Protein AF-A0A1V4SX39-F1 (afdb_monomer_lite)

Sequence (115 aa):
MNYLEKYGFKNYLKRALPGIIILLFILIDIQNEYSKNILVGIYLFFPLIFIIQGLIVDNKRDLYWGMGLSAYSIIFSISLFYNMGTVIIPTIIYAALGILAFRFKNHFKPLRKSI

Organism: NCBI:txid1121339

Foldseek 3Di:
DDPVVVDPPVLVCLLQVLLVVLLVVLVVQLVDVPDPCVVVSLPPVLLVSLLVSLQPDDDPVSNVSSLVSNLCSVQVSCVVRVVPPGSNVSSVVSSVNSPVSNVVNVVPPPPPPDD

Radius of gyration: 16.14 Å; chains: 1; bounding box: 40×33×50 Å

Secondary structure (DSSP, 8-state):
--HHHHHTHHHHHHHHHHHHHHHHHHHHHTTSTT--HHHHIIIIIHHHHHHHHHHH--SHHHHHHHHHHHHHHHHHHHHHHT--S--HHHHHHHHHHHHHHHHHHHHSS--TT--

Structure (mmCIF, N/CA/C/O backbone):
data_AF-A0A1V4SX39-F1
#
_entry.id   AF-A0A1V4SX39-F1
#
loop_
_atom_site.group_PDB
_atom_site.id
_atom_site.type_symbol
_atom_site.label_atom_id
_atom_site.label_alt_id
_atom_site.label_comp_id
_atom_site.label_asym_id
_atom_site.label_entity_id
_atom_site.label_seq_id
_atom_site.pdbx_PDB_ins_code
_atom_site.Cartn_x
_atom_site.Cartn_y
_atom_site.Cartn_z
_atom_site.occupancy
_atom_site.B_iso_or_equiv
_atom_site.auth_seq_id
_atom_site.auth_comp_id
_atom_site.auth_asym_id
_atom_site.auth_atom_id
_atom_site.pdbx_PDB_model_num
ATOM 1 N N . MET A 1 1 ? -7.506 23.126 22.611 1.00 49.16 1 MET A N 1
ATOM 2 C CA . MET A 1 1 ? -7.686 21.989 21.678 1.00 49.16 1 MET A CA 1
ATOM 3 C C . MET A 1 1 ? -7.969 22.568 20.300 1.00 49.16 1 MET A C 1
ATOM 5 O O . MET A 1 1 ? -8.977 23.245 20.143 1.00 49.16 1 MET A O 1
ATOM 9 N N . ASN A 1 2 ? -7.025 22.451 19.364 1.00 47.22 2 ASN A N 1
ATOM 10 C CA . ASN A 1 2 ? -7.033 23.233 18.121 1.00 47.22 2 ASN A CA 1
ATOM 11 C C . ASN A 1 2 ? -8.112 22.714 17.150 1.00 47.22 2 ASN A C 1
ATOM 13 O O . ASN A 1 2 ? -8.286 21.504 17.020 1.00 47.22 2 ASN A O 1
ATOM 17 N N . TYR A 1 3 ? -8.828 23.593 16.440 1.00 44.34 3 TYR A N 1
ATOM 18 C CA . TYR A 1 3 ? -9.905 23.200 15.504 1.00 44.34 3 TYR A CA 1
ATOM 19 C C . TYR A 1 3 ? -9.435 22.202 14.423 1.00 44.34 3 TYR A C 1
ATOM 21 O O . TYR A 1 3 ? -10.201 21.338 13.994 1.00 44.34 3 TYR A O 1
ATOM 29 N N . LEU A 1 4 ? -8.149 22.254 14.058 1.00 50.00 4 LEU A N 1
ATOM 30 C CA . LEU A 1 4 ? -7.489 21.328 13.130 1.00 50.00 4 LEU A CA 1
ATOM 31 C C . LEU A 1 4 ? -7.296 19.908 13.698 1.00 50.00 4 LEU A C 1
ATOM 33 O O . LEU A 1 4 ? -7.305 18.936 12.940 1.00 50.00 4 LEU A O 1
ATOM 37 N N . GLU A 1 5 ? -7.179 19.758 15.021 1.00 49.53 5 GLU A N 1
ATOM 38 C CA . GLU A 1 5 ? -7.156 18.445 15.684 1.00 49.53 5 GLU A CA 1
ATOM 39 C C . GLU A 1 5 ? -8.542 17.805 15.758 1.00 49.53 5 GLU A C 1
ATOM 41 O O . GLU A 1 5 ? -8.646 16.581 15.811 1.00 49.53 5 GLU A O 1
ATOM 46 N N . LYS A 1 6 ? -9.601 18.621 15.720 1.00 47.66 6 LYS A N 1
ATOM 47 C CA . LYS A 1 6 ? -10.988 18.168 15.845 1.00 47.66 6 LYS A CA 1
ATOM 48 C C . LYS A 1 6 ? -11.559 17.596 14.536 1.00 47.66 6 LYS A C 1
ATOM 50 O O . LYS A 1 6 ? -12.499 16.813 14.615 1.00 47.66 6 LYS A O 1
ATOM 55 N N . TYR A 1 7 ? -11.007 17.938 13.356 1.00 49.16 7 TYR A N 1
ATOM 56 C CA . TYR A 1 7 ? -11.736 17.744 12.085 1.00 49.16 7 TYR A CA 1
ATOM 57 C C . TYR A 1 7 ? -11.037 17.172 10.836 1.00 49.16 7 TYR A C 1
ATOM 59 O O . TYR A 1 7 ? -11.729 17.026 9.832 1.00 49.16 7 TYR A O 1
ATOM 67 N N . GLY A 1 8 ? -9.773 16.722 10.819 1.00 50.81 8 GLY A N 1
ATOM 68 C CA . GLY A 1 8 ? -9.429 15.817 9.700 1.00 50.81 8 GLY A CA 1
ATOM 69 C C . GLY A 1 8 ? -7.990 15.575 9.299 1.00 50.81 8 GLY A C 1
ATOM 70 O O . GLY A 1 8 ? -7.733 14.511 8.744 1.00 50.81 8 GLY A O 1
ATOM 71 N N . PHE A 1 9 ? -7.040 16.474 9.554 1.00 54.06 9 PHE A N 1
ATOM 72 C CA . PHE A 1 9 ? -5.711 16.351 8.931 1.00 54.06 9 PHE A CA 1
ATOM 73 C C . PHE A 1 9 ? -4.960 15.074 9.354 1.00 54.06 9 PHE A C 1
ATOM 75 O O . PHE A 1 9 ? -4.442 14.341 8.511 1.00 54.06 9 PHE A O 1
ATOM 82 N N . LYS A 1 10 ? -5.017 14.723 10.650 1.00 58.12 10 LYS A N 1
ATOM 83 C CA . LYS A 1 10 ? -4.457 13.462 11.178 1.00 58.12 10 LYS A CA 1
ATOM 84 C C . LYS A 1 10 ? -5.095 12.217 10.541 1.00 58.12 10 LYS A C 1
ATOM 86 O O . LYS A 1 10 ? -4.429 11.194 10.416 1.00 58.12 10 LYS A O 1
ATOM 91 N N . ASN A 1 11 ? -6.358 12.295 10.118 1.00 66.56 11 ASN A N 1
ATOM 92 C CA . ASN A 1 11 ? -7.063 11.170 9.502 1.00 66.56 11 ASN A CA 1
ATOM 93 C C . ASN A 1 11 ? -6.763 11.068 8.002 1.00 66.56 11 ASN A C 1
ATOM 95 O O . ASN A 1 11 ? -6.580 9.961 7.510 1.00 66.56 11 ASN A O 1
ATOM 99 N N . TYR A 1 12 ? -6.637 12.191 7.286 1.00 71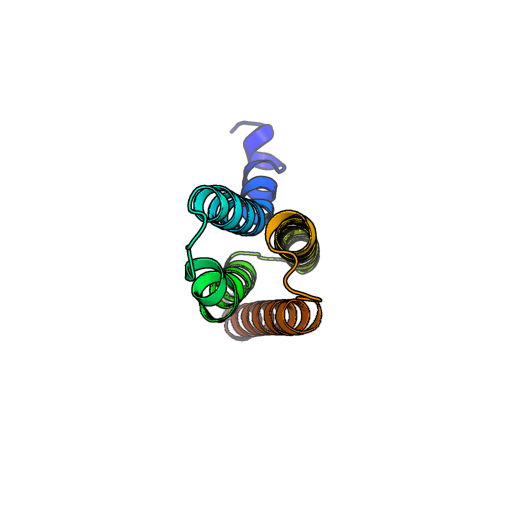.44 12 TYR A N 1
ATOM 100 C CA . TYR A 1 12 ? -6.232 12.189 5.874 1.00 71.44 12 TYR A CA 1
ATOM 101 C C . TYR A 1 12 ? -4.822 11.641 5.681 1.00 71.44 12 TYR A C 1
ATOM 103 O O . TYR A 1 12 ? -4.623 10.781 4.826 1.00 71.44 12 TYR A O 1
ATOM 111 N N . LEU A 1 13 ? -3.869 12.058 6.520 1.00 77.00 13 LEU A N 1
ATOM 112 C CA . LEU A 1 13 ? -2.498 11.565 6.426 1.00 77.00 13 LEU A CA 1
ATOM 113 C C . LEU A 1 13 ? -2.435 10.055 6.676 1.00 77.00 13 LEU A C 1
ATOM 115 O O . LEU A 1 13 ? -1.829 9.339 5.894 1.00 77.00 13 LEU A O 1
ATOM 119 N N . LYS A 1 14 ? -3.142 9.541 7.692 1.00 76.50 14 LYS A N 1
ATOM 120 C CA . LYS A 1 14 ? -3.224 8.092 7.958 1.00 76.50 14 LYS A CA 1
ATOM 121 C C . LYS A 1 14 ? -3.802 7.293 6.786 1.00 76.50 14 LYS A C 1
ATOM 123 O O . LYS A 1 14 ? -3.388 6.159 6.573 1.00 76.50 14 LYS A O 1
ATOM 128 N N . ARG A 1 15 ? -4.747 7.869 6.036 1.00 81.94 15 ARG A N 1
ATOM 129 C CA . ARG A 1 15 ? -5.348 7.232 4.849 1.00 81.94 15 ARG A CA 1
ATOM 130 C C . ARG A 1 15 ? -4.401 7.222 3.656 1.00 81.94 15 ARG A C 1
ATOM 132 O O . ARG A 1 15 ? -4.373 6.233 2.931 1.00 81.94 15 ARG A O 1
ATOM 139 N N . ALA A 1 16 ? -3.673 8.319 3.452 1.00 87.06 16 ALA A N 1
ATOM 140 C CA . ALA A 1 16 ? -2.780 8.511 2.313 1.00 87.06 16 ALA A CA 1
ATOM 141 C C . ALA A 1 16 ? -1.400 7.868 2.519 1.00 87.06 16 ALA A C 1
ATOM 143 O O . ALA A 1 16 ? -0.751 7.495 1.547 1.00 87.06 16 ALA A O 1
ATOM 144 N N . LEU A 1 17 ? -0.966 7.710 3.773 1.00 90.81 17 LEU A N 1
ATOM 145 C CA . LEU A 1 17 ? 0.360 7.211 4.136 1.00 90.81 17 LEU A CA 1
ATOM 146 C C . LEU A 1 17 ? 0.720 5.874 3.461 1.00 90.81 17 LEU A C 1
ATOM 148 O O . LEU A 1 17 ? 1.817 5.800 2.917 1.00 90.81 17 LEU A O 1
ATOM 152 N N . PRO A 1 18 ? -0.161 4.854 3.405 1.00 93.06 18 PRO A N 1
ATOM 153 C CA . PRO A 1 18 ? 0.116 3.614 2.675 1.00 93.06 18 PRO A CA 1
ATOM 154 C C . PRO A 1 18 ? 0.482 3.845 1.200 1.00 93.06 18 PRO A C 1
ATOM 156 O O . PRO A 1 18 ? 1.496 3.332 0.734 1.00 93.06 18 PRO A O 1
ATOM 159 N N . GLY A 1 19 ? -0.285 4.677 0.489 1.00 92.38 19 GLY A N 1
ATOM 160 C CA . GLY A 1 19 ? -0.013 5.011 -0.912 1.00 92.38 19 GLY A CA 1
ATOM 161 C C . GLY A 1 19 ? 1.267 5.828 -1.089 1.00 92.38 19 GLY A C 1
ATOM 162 O O . GLY A 1 19 ? 2.041 5.570 -2.006 1.00 92.38 19 GLY A O 1
ATOM 163 N N . ILE A 1 20 ? 1.546 6.754 -0.165 1.00 93.88 20 ILE A N 1
ATOM 164 C CA . ILE A 1 20 ? 2.799 7.524 -0.155 1.00 93.88 20 ILE A CA 1
ATOM 165 C C . ILE A 1 20 ? 4.005 6.593 0.026 1.00 93.88 20 ILE A C 1
ATOM 167 O O . ILE A 1 20 ? 4.989 6.735 -0.693 1.00 93.88 20 ILE A O 1
ATOM 171 N N . ILE A 1 21 ? 3.931 5.621 0.942 1.00 95.00 21 ILE A N 1
ATOM 172 C CA . ILE A 1 21 ? 5.013 4.651 1.181 1.00 95.00 21 ILE A CA 1
ATOM 173 C C . ILE A 1 21 ? 5.269 3.804 -0.069 1.00 95.00 21 ILE A C 1
ATOM 175 O O . ILE A 1 21 ? 6.424 3.617 -0.446 1.00 95.00 21 ILE A O 1
ATOM 179 N N . ILE A 1 22 ? 4.212 3.327 -0.733 1.00 95.06 22 ILE A N 1
ATOM 180 C CA . ILE A 1 22 ? 4.328 2.590 -2.000 1.00 95.06 22 ILE A CA 1
ATOM 181 C C . ILE A 1 22 ? 5.018 3.455 -3.056 1.00 95.06 22 ILE A C 1
ATOM 183 O O . ILE A 1 22 ? 5.965 3.005 -3.694 1.00 95.06 22 ILE A O 1
ATOM 187 N N . LEU A 1 23 ? 4.561 4.696 -3.236 1.00 94.44 23 L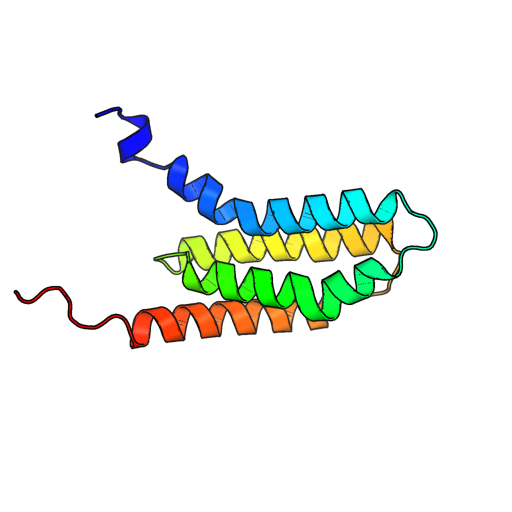EU A N 1
ATOM 188 C CA . LEU A 1 23 ? 5.121 5.596 -4.239 1.00 94.44 23 LEU A CA 1
ATOM 189 C C . LEU A 1 23 ? 6.608 5.866 -3.979 1.00 94.44 23 LEU A C 1
ATOM 191 O 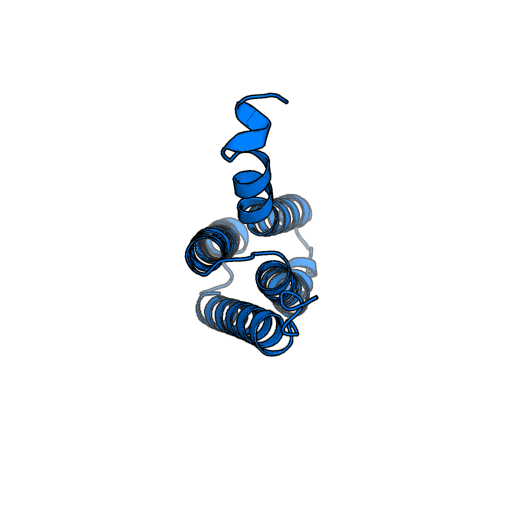O . LEU A 1 23 ? 7.414 5.767 -4.898 1.00 94.44 23 LEU A O 1
ATOM 195 N N . LEU A 1 24 ? 6.978 6.156 -2.728 1.00 94.31 24 LEU A N 1
ATOM 196 C CA . LEU A 1 24 ? 8.372 6.366 -2.335 1.00 94.31 24 LEU A CA 1
ATOM 197 C C . LEU A 1 24 ? 9.226 5.124 -2.584 1.00 94.31 24 LEU A C 1
ATOM 199 O O . LEU A 1 24 ? 10.327 5.253 -3.106 1.00 94.31 24 LEU A O 1
ATOM 203 N N . PHE A 1 25 ? 8.717 3.933 -2.263 1.00 94.19 25 PHE A N 1
ATOM 204 C CA . PHE A 1 25 ? 9.412 2.681 -2.553 1.00 94.19 25 PHE A CA 1
ATOM 205 C C . PHE A 1 25 ? 9.722 2.553 -4.050 1.00 94.19 25 PHE A C 1
ATOM 207 O O . PHE A 1 25 ? 10.868 2.316 -4.415 1.00 94.19 25 PHE A O 1
ATOM 214 N N . ILE A 1 26 ? 8.730 2.781 -4.916 1.00 91.81 26 ILE A N 1
ATOM 215 C CA . ILE A 1 26 ? 8.896 2.673 -6.374 1.00 91.81 26 ILE A CA 1
ATOM 216 C C . ILE A 1 26 ? 9.875 3.734 -6.910 1.00 91.81 26 ILE A C 1
ATOM 218 O O . ILE A 1 26 ? 10.702 3.425 -7.766 1.00 91.81 26 ILE A O 1
ATOM 222 N N . LEU A 1 27 ? 9.802 4.969 -6.398 1.00 91.81 27 LEU A N 1
ATOM 223 C CA . LEU A 1 27 ? 10.683 6.075 -6.793 1.00 91.81 27 LEU A CA 1
ATOM 224 C C . LEU A 1 27 ? 12.134 5.896 -6.340 1.00 91.81 27 LEU A C 1
ATOM 226 O O . LEU A 1 27 ? 13.037 6.394 -7.002 1.00 91.81 27 LEU A O 1
ATOM 230 N N . ILE A 1 28 ? 12.368 5.230 -5.213 1.00 90.81 28 ILE A N 1
ATOM 231 C CA . ILE A 1 28 ? 13.724 4.874 -4.784 1.00 90.81 28 ILE A CA 1
ATOM 232 C C . ILE A 1 28 ? 14.238 3.724 -5.647 1.00 90.81 28 ILE A C 1
ATOM 234 O O . ILE A 1 28 ? 15.379 3.754 -6.098 1.00 90.81 28 ILE A O 1
ATOM 238 N N . ASP A 1 29 ? 13.388 2.733 -5.911 1.00 90.81 29 ASP A N 1
ATOM 239 C CA . ASP A 1 29 ? 13.796 1.533 -6.630 1.00 90.81 29 ASP A CA 1
ATOM 240 C C . ASP A 1 29 ? 14.203 1.813 -8.083 1.00 90.81 29 ASP A C 1
ATOM 242 O O . ASP A 1 29 ? 15.190 1.262 -8.563 1.00 90.81 29 ASP A O 1
ATOM 246 N N . ILE A 1 30 ? 13.515 2.747 -8.752 1.00 89.81 30 ILE A N 1
ATOM 247 C CA . ILE A 1 30 ? 13.800 3.089 -10.155 1.00 89.81 30 ILE A CA 1
ATOM 248 C C . ILE A 1 30 ? 15.166 3.767 -10.343 1.00 89.81 30 ILE A C 1
ATOM 250 O O . ILE A 1 30 ? 15.717 3.758 -11.438 1.00 89.81 30 ILE A O 1
ATOM 254 N N . GLN A 1 31 ? 15.747 4.346 -9.288 1.00 87.81 31 GLN A N 1
ATOM 255 C CA . GLN A 1 31 ? 17.084 4.946 -9.370 1.00 87.81 31 GLN A CA 1
ATOM 256 C C . GLN A 1 31 ? 18.183 3.895 -9.579 1.00 87.81 31 GLN A C 1
ATOM 258 O O . GLN A 1 31 ? 19.332 4.247 -9.836 1.00 87.81 31 GLN A O 1
ATOM 263 N N . ASN A 1 32 ? 17.848 2.609 -9.465 1.00 83.31 32 ASN A N 1
ATOM 264 C CA . ASN A 1 32 ? 18.769 1.503 -9.620 1.00 83.31 32 ASN A CA 1
ATOM 265 C C . ASN A 1 32 ? 18.344 0.639 -10.822 1.00 83.31 32 ASN A C 1
ATOM 267 O O . ASN A 1 32 ? 17.462 -0.209 -10.705 1.00 83.31 32 ASN A O 1
ATOM 271 N N . GLU A 1 33 ? 18.988 0.853 -11.977 1.00 66.94 33 GLU A N 1
ATOM 272 C CA . GLU A 1 33 ? 18.632 0.271 -13.291 1.00 66.94 33 GLU A CA 1
ATOM 273 C C . GLU A 1 33 ? 18.530 -1.267 -13.322 1.00 66.94 33 GLU A C 1
ATOM 275 O O . GLU A 1 33 ? 17.880 -1.826 -14.204 1.00 66.94 33 GLU A O 1
ATOM 280 N N . TYR A 1 34 ? 19.128 -1.966 -12.353 1.00 65.56 34 TYR A N 1
ATOM 281 C CA . TYR A 1 34 ? 19.113 -3.432 -12.260 1.00 65.56 34 TYR A CA 1
ATOM 282 C C . TYR A 1 34 ? 18.348 -3.960 -11.045 1.00 65.56 34 TYR A C 1
ATOM 284 O O . TYR A 1 34 ? 18.433 -5.153 -10.723 1.00 65.56 34 TYR A O 1
ATOM 292 N N . SER A 1 35 ? 17.621 -3.097 -10.337 1.00 70.50 35 SER A N 1
ATOM 293 C CA . SER A 1 35 ? 16.924 -3.505 -9.131 1.00 70.50 35 SER A CA 1
ATOM 294 C C . SER A 1 35 ? 15.804 -4.494 -9.441 1.00 70.50 35 SER A C 1
ATOM 296 O O . SER A 1 35 ? 14.844 -4.213 -10.153 1.00 70.50 35 SER A O 1
ATOM 298 N N . LYS A 1 36 ? 15.910 -5.680 -8.838 1.00 81.38 36 LYS A N 1
ATOM 299 C CA . LYS A 1 36 ? 14.815 -6.656 -8.763 1.00 81.38 36 LYS A CA 1
ATOM 300 C C . LYS A 1 36 ? 13.949 -6.437 -7.522 1.00 81.38 36 LYS A C 1
ATOM 302 O O . LYS A 1 36 ? 13.046 -7.238 -7.270 1.00 81.38 36 LYS A O 1
ATOM 307 N N . ASN A 1 37 ? 14.197 -5.384 -6.739 1.00 89.06 37 ASN A N 1
ATOM 308 C CA . ASN A 1 37 ? 13.458 -5.164 -5.500 1.00 89.06 37 ASN A CA 1
ATOM 309 C C . ASN A 1 37 ? 12.006 -4.769 -5.778 1.00 89.06 37 ASN A C 1
ATOM 311 O O . ASN A 1 37 ? 11.157 -5.061 -4.938 1.00 89.06 37 ASN A O 1
ATOM 315 N N . ILE A 1 38 ? 11.668 -4.250 -6.966 1.00 90.00 38 ILE A N 1
ATOM 316 C CA . ILE A 1 38 ? 10.270 -4.078 -7.377 1.00 90.00 38 ILE A CA 1
ATOM 317 C C . ILE A 1 38 ? 9.470 -5.381 -7.285 1.00 90.00 38 ILE A C 1
ATOM 319 O O . ILE A 1 38 ? 8.309 -5.353 -6.885 1.00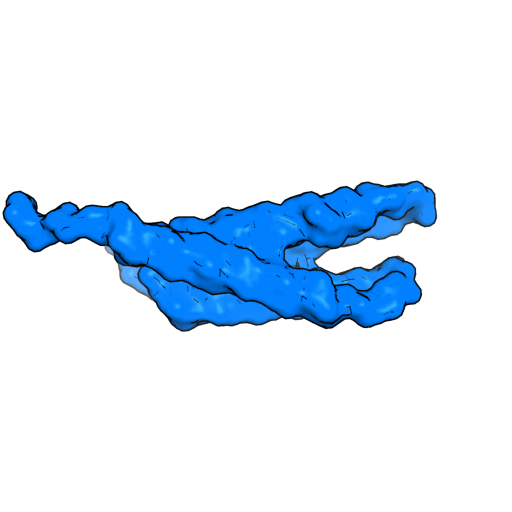 90.00 38 ILE A O 1
ATOM 323 N N . LEU A 1 39 ? 10.083 -6.540 -7.561 1.00 90.12 39 LEU A N 1
ATOM 324 C CA . LEU A 1 39 ? 9.422 -7.842 -7.425 1.00 90.12 39 LEU A CA 1
ATOM 325 C C . LEU A 1 39 ? 9.138 -8.164 -5.956 1.00 90.12 39 LEU A C 1
ATOM 327 O O . LEU A 1 39 ? 8.059 -8.654 -5.635 1.00 90.12 39 LEU A O 1
ATOM 331 N N . VAL A 1 40 ? 10.065 -7.837 -5.051 1.00 91.81 40 VAL A N 1
ATOM 332 C CA . VAL A 1 40 ? 9.838 -7.930 -3.597 1.00 91.81 40 VAL A CA 1
ATOM 333 C C . VAL A 1 40 ? 8.726 -6.965 -3.174 1.00 91.81 40 VAL A C 1
ATOM 335 O O . VAL A 1 40 ? 7.867 -7.316 -2.364 1.00 91.81 40 VAL A O 1
ATOM 338 N N . GLY A 1 41 ? 8.693 -5.778 -3.779 1.00 92.31 41 GLY A N 1
ATOM 339 C CA . GLY A 1 41 ? 7.613 -4.809 -3.655 1.00 92.31 41 GLY A CA 1
ATOM 340 C C . GLY A 1 41 ? 6.256 -5.433 -3.969 1.00 92.31 41 GLY A C 1
ATOM 341 O O . GLY A 1 41 ? 5.375 -5.491 -3.114 1.00 92.31 41 GLY A O 1
ATOM 342 N N . ILE A 1 42 ? 6.125 -5.969 -5.181 1.00 91.62 42 ILE A N 1
ATOM 343 C CA . ILE A 1 42 ? 4.910 -6.591 -5.710 1.00 91.62 42 ILE A CA 1
ATOM 344 C C . ILE A 1 42 ? 4.494 -7.789 -4.849 1.00 91.62 42 ILE A C 1
ATOM 346 O O . ILE A 1 42 ? 3.373 -7.818 -4.357 1.00 91.62 42 ILE A O 1
ATOM 350 N N . TYR A 1 43 ? 5.373 -8.763 -4.623 1.00 91.69 43 TYR A N 1
ATOM 351 C CA . TYR A 1 43 ? 4.968 -10.036 -4.019 1.00 91.69 43 TYR A CA 1
ATOM 352 C C . TYR A 1 43 ? 4.923 -10.040 -2.489 1.00 91.69 43 TYR A C 1
ATOM 354 O O . TYR A 1 43 ? 4.313 -10.940 -1.913 1.00 91.69 43 TYR A O 1
ATOM 362 N N . LEU A 1 44 ? 5.532 -9.058 -1.818 1.00 93.88 44 LEU A N 1
ATOM 363 C CA . LEU A 1 44 ? 5.609 -9.022 -0.356 1.00 93.88 44 LEU A CA 1
ATOM 364 C C . LEU A 1 44 ? 5.154 -7.675 0.214 1.00 93.88 44 LEU A C 1
ATOM 366 O O . LEU A 1 44 ? 4.208 -7.616 1.001 1.00 93.88 44 LEU A O 1
ATOM 370 N N . PHE A 1 45 ? 5.814 -6.585 -0.176 1.00 95.62 45 PHE A N 1
ATOM 371 C CA . PHE A 1 45 ? 5.668 -5.301 0.510 1.00 95.62 45 PHE A CA 1
ATOM 372 C C . PHE A 1 45 ? 4.292 -4.659 0.292 1.00 95.62 45 PHE A C 1
ATOM 374 O O . PHE A 1 45 ? 3.634 -4.262 1.252 1.00 95.62 45 PHE A O 1
ATOM 381 N N . PHE A 1 46 ? 3.811 -4.592 -0.949 1.00 95.69 46 PHE A N 1
ATOM 382 C CA . PHE A 1 46 ? 2.512 -4.000 -1.276 1.00 95.69 46 PHE A CA 1
ATOM 383 C C . PHE A 1 46 ? 1.335 -4.773 -0.658 1.00 95.69 46 PHE A C 1
ATOM 385 O O . PHE A 1 46 ? 0.506 -4.123 -0.015 1.00 95.69 46 PHE A O 1
ATOM 392 N N . PRO A 1 47 ? 1.259 -6.120 -0.737 1.00 97.19 47 PRO A N 1
ATOM 393 C CA . PRO A 1 47 ? 0.244 -6.880 -0.010 1.00 97.19 47 PRO A CA 1
ATOM 394 C C . PRO A 1 47 ? 0.218 -6.552 1.489 1.00 97.19 47 PRO A C 1
ATOM 396 O O . PRO A 1 47 ? -0.852 -6.308 2.051 1.00 97.19 47 PRO A O 1
ATOM 399 N N . LEU A 1 48 ? 1.390 -6.489 2.135 1.00 97.06 48 LEU A N 1
ATOM 400 C CA . LEU A 1 48 ? 1.502 -6.158 3.558 1.00 97.06 48 LEU A CA 1
ATOM 401 C C . LEU A 1 48 ? 1.007 -4.742 3.858 1.00 97.06 48 LEU A C 1
ATOM 403 O O . LEU A 1 48 ? 0.273 -4.547 4.827 1.00 97.06 48 LEU A O 1
ATOM 407 N N . ILE A 1 49 ? 1.341 -3.763 3.017 1.00 96.69 49 ILE A N 1
ATOM 408 C CA . ILE A 1 49 ? 0.851 -2.387 3.165 1.00 96.69 49 ILE A CA 1
ATOM 409 C C . ILE A 1 49 ? -0.676 -2.339 3.097 1.00 96.69 49 ILE A C 1
ATOM 411 O O . ILE A 1 49 ? -1.296 -1.675 3.927 1.00 96.69 49 ILE A O 1
ATOM 415 N N . PHE A 1 50 ? -1.298 -3.065 2.167 1.00 97.31 50 PHE A N 1
ATOM 416 C CA . PHE A 1 50 ? -2.759 -3.130 2.073 1.00 97.31 50 PHE A CA 1
ATOM 417 C C . PHE A 1 50 ? -3.397 -3.793 3.302 1.00 97.31 50 PHE A C 1
ATOM 419 O O . PHE A 1 50 ? -4.427 -3.318 3.789 1.00 97.31 50 PHE A O 1
ATOM 426 N N . ILE A 1 51 ? -2.781 -4.846 3.849 1.00 96.94 51 ILE A N 1
ATOM 427 C CA . ILE A 1 51 ? -3.222 -5.474 5.106 1.00 96.94 51 ILE A CA 1
ATOM 428 C C . ILE A 1 51 ? -3.147 -4.465 6.256 1.00 96.94 51 ILE A C 1
ATOM 430 O O . ILE A 1 51 ? -4.143 -4.248 6.949 1.00 96.94 51 ILE A O 1
ATOM 434 N N . ILE A 1 52 ? -2.001 -3.798 6.432 1.00 94.25 52 ILE A N 1
ATOM 435 C CA . ILE A 1 52 ? -1.800 -2.777 7.470 1.00 94.25 52 ILE A CA 1
ATOM 436 C C . ILE A 1 52 ? -2.827 -1.655 7.311 1.00 94.25 52 ILE A C 1
ATOM 438 O O . ILE A 1 52 ? -3.456 -1.253 8.290 1.00 94.25 52 ILE A O 1
ATOM 442 N N . GLN A 1 53 ? -3.059 -1.193 6.082 1.00 93.75 53 GLN A N 1
ATOM 443 C CA . GLN A 1 53 ? -4.064 -0.184 5.764 1.00 93.75 53 GLN A CA 1
ATOM 444 C C . GLN A 1 53 ? -5.464 -0.609 6.227 1.00 93.75 53 GLN A C 1
ATOM 446 O O . GLN A 1 53 ? -6.167 0.192 6.844 1.00 93.75 53 GLN A O 1
ATOM 451 N N . GLY A 1 54 ? -5.839 -1.874 6.019 1.00 93.69 54 GLY A N 1
ATOM 452 C CA . GLY A 1 54 ? -7.079 -2.457 6.538 1.00 93.69 54 GLY A CA 1
ATOM 453 C C . GLY A 1 54 ? -7.182 -2.452 8.066 1.00 93.69 54 GLY A C 1
ATOM 454 O O . GLY A 1 54 ? -8.259 -2.213 8.615 1.00 93.69 54 GLY A O 1
ATOM 455 N N . LEU A 1 55 ? -6.068 -2.658 8.770 1.00 92.38 55 LEU A N 1
ATOM 456 C CA . LEU A 1 55 ? -6.023 -2.690 10.236 1.00 92.38 55 LEU A CA 1
ATOM 457 C C . LEU A 1 55 ? -6.050 -1.290 10.874 1.00 92.38 55 LEU A C 1
ATOM 459 O O . LEU A 1 55 ? -6.638 -1.100 11.944 1.00 92.38 55 LEU A O 1
ATOM 463 N N . ILE A 1 56 ? -5.447 -0.282 10.243 1.00 89.31 56 ILE A N 1
ATOM 464 C CA . ILE A 1 56 ? -5.332 1.058 10.844 1.00 89.31 56 ILE A CA 1
ATOM 465 C C . ILE A 1 56 ? -6.576 1.929 10.641 1.00 89.31 56 ILE A C 1
ATOM 467 O O . ILE A 1 56 ? -6.859 2.773 11.488 1.00 89.31 56 ILE A O 1
ATOM 471 N N . VAL A 1 57 ? -7.344 1.739 9.563 1.00 88.38 57 VAL A N 1
ATOM 472 C CA . VAL A 1 57 ? -8.524 2.577 9.276 1.00 88.38 57 VAL A CA 1
ATOM 473 C C . VAL A 1 57 ? -9.756 2.122 10.055 1.00 88.38 57 VAL A C 1
ATOM 475 O O . VAL A 1 57 ? -9.969 0.933 10.290 1.00 88.38 57 VAL A O 1
ATOM 478 N N . ASP A 1 58 ? -10.589 3.072 10.477 1.00 85.44 58 ASP A N 1
ATOM 479 C CA . ASP A 1 58 ? -11.746 2.789 11.340 1.00 85.44 58 ASP A CA 1
ATOM 480 C C . ASP A 1 58 ? -13.087 2.734 10.603 1.00 85.44 58 ASP A C 1
ATOM 482 O O . ASP A 1 58 ? -14.059 2.219 11.150 1.00 85.44 58 ASP A O 1
ATOM 486 N N . ASN A 1 59 ? -13.169 3.229 9.367 1.00 87.56 59 ASN A N 1
ATOM 487 C CA . ASN A 1 59 ? -14.410 3.221 8.597 1.00 87.56 59 ASN A CA 1
ATOM 488 C C . ASN A 1 59 ? -14.186 2.813 7.132 1.00 87.56 59 ASN A C 1
ATOM 490 O O . ASN A 1 59 ? -13.083 2.901 6.594 1.00 87.56 59 ASN A O 1
ATOM 494 N N . LYS A 1 60 ? -15.275 2.374 6.488 1.00 89.81 60 LYS A N 1
ATOM 495 C CA . LYS A 1 60 ? -15.268 1.864 5.108 1.00 89.81 60 LYS A CA 1
ATOM 496 C C . LYS A 1 60 ? -14.869 2.931 4.087 1.00 89.81 60 LYS A C 1
ATOM 498 O O . LYS A 1 60 ? -14.169 2.622 3.133 1.00 89.81 60 LYS A O 1
ATOM 503 N N . ARG A 1 61 ? -15.312 4.179 4.276 1.00 89.31 61 ARG A N 1
ATOM 504 C CA . ARG A 1 61 ? -15.003 5.284 3.356 1.00 89.31 61 ARG A CA 1
ATOM 505 C C . ARG A 1 61 ? -13.494 5.502 3.282 1.00 89.31 61 ARG A C 1
ATOM 507 O O . ARG A 1 61 ? -12.936 5.547 2.195 1.00 89.31 61 ARG A O 1
ATOM 514 N N . ASP A 1 62 ? -12.849 5.576 4.434 1.00 89.19 62 ASP A N 1
ATOM 515 C CA . ASP A 1 62 ? -11.417 5.815 4.574 1.00 89.19 62 ASP A CA 1
ATOM 516 C C . ASP A 1 62 ? -10.587 4.662 4.016 1.00 89.19 62 ASP A C 1
ATOM 518 O O . ASP A 1 62 ? -9.561 4.903 3.383 1.00 89.19 62 ASP A O 1
ATOM 522 N N . LEU A 1 63 ? -11.067 3.429 4.204 1.00 92.12 63 LEU A N 1
ATOM 523 C CA . LEU A 1 63 ? -10.493 2.236 3.594 1.00 92.12 63 LEU A CA 1
ATOM 524 C C . LEU A 1 63 ? -10.502 2.335 2.065 1.00 92.12 63 LEU A C 1
ATOM 526 O O . LEU A 1 63 ? -9.446 2.222 1.455 1.00 92.12 63 LEU A O 1
ATOM 530 N N . TYR A 1 64 ? -11.663 2.578 1.449 1.00 92.19 64 TYR A N 1
ATOM 531 C CA . TYR A 1 64 ? -11.776 2.618 -0.013 1.00 92.19 64 TYR A CA 1
ATOM 532 C C . TYR A 1 64 ? -10.991 3.774 -0.628 1.00 92.19 64 TYR A C 1
ATOM 534 O O . TYR A 1 64 ? -10.305 3.581 -1.627 1.00 92.19 64 TYR A O 1
ATOM 542 N N . TRP A 1 65 ? -11.043 4.956 -0.010 1.00 91.94 65 TRP A N 1
ATOM 543 C CA . TRP A 1 65 ? -10.246 6.103 -0.448 1.00 91.94 65 TRP A CA 1
ATOM 544 C C . TRP A 1 65 ? -8.748 5.814 -0.365 1.00 91.94 65 TRP A C 1
ATOM 546 O O . TRP A 1 65 ? -8.012 6.062 -1.317 1.00 91.94 65 TRP A O 1
ATOM 556 N N . GLY A 1 66 ? -8.299 5.258 0.759 1.00 92.44 66 GLY A N 1
ATOM 557 C CA . GLY A 1 66 ? -6.902 4.907 0.946 1.00 92.44 66 GLY A CA 1
ATOM 558 C C . GLY A 1 66 ? -6.438 3.812 -0.018 1.00 92.44 66 GLY A C 1
ATOM 559 O O . GLY A 1 66 ? -5.364 3.935 -0.596 1.00 92.44 66 GLY A O 1
ATOM 560 N N . MET A 1 67 ? -7.234 2.760 -0.210 1.00 95.19 67 MET A N 1
ATOM 561 C CA . MET A 1 67 ? -6.921 1.681 -1.150 1.00 95.19 67 MET A CA 1
ATOM 562 C C . MET A 1 67 ? -6.889 2.173 -2.587 1.00 95.19 67 MET A C 1
ATOM 564 O O . MET A 1 67 ? -6.024 1.745 -3.339 1.00 95.19 67 MET A O 1
ATOM 568 N N . GLY A 1 68 ? -7.799 3.076 -2.962 1.00 95.19 68 GLY A N 1
ATOM 569 C CA . GLY A 1 68 ? -7.794 3.707 -4.277 1.00 95.19 68 GLY A CA 1
ATOM 570 C C . GLY A 1 68 ? -6.493 4.464 -4.532 1.00 95.19 68 GLY A C 1
ATOM 571 O O . GLY A 1 68 ? -5.885 4.284 -5.581 1.00 95.19 68 GLY A O 1
ATOM 572 N N . LEU A 1 69 ? -6.018 5.237 -3.548 1.00 95.12 69 LEU A N 1
ATOM 573 C CA . LEU A 1 69 ? -4.726 5.927 -3.631 1.00 95.12 69 LEU A CA 1
ATOM 574 C C . LEU A 1 69 ? -3.559 4.941 -3.746 1.00 95.12 69 LEU A C 1
ATOM 576 O O . LEU A 1 69 ? -2.745 5.076 -4.653 1.00 95.12 69 LEU A O 1
ATOM 580 N N . SER A 1 70 ? -3.503 3.926 -2.880 1.00 96.25 70 SER A N 1
ATOM 581 C CA . SER A 1 70 ? -2.467 2.886 -2.922 1.00 96.25 70 SER A CA 1
ATOM 582 C C . SER A 1 70 ? -2.458 2.143 -4.262 1.00 96.25 70 SER A C 1
ATOM 584 O O . SER A 1 70 ? -1.403 1.953 -4.860 1.00 96.25 70 SER A O 1
ATOM 586 N N . ALA A 1 71 ? -3.630 1.758 -4.770 1.00 95.88 71 ALA A N 1
ATOM 587 C CA . ALA A 1 71 ? -3.778 1.070 -6.048 1.00 95.88 71 ALA A CA 1
ATOM 588 C C . ALA A 1 71 ? -3.360 1.958 -7.223 1.00 95.88 71 ALA A C 1
ATOM 590 O O . ALA A 1 71 ? -2.665 1.487 -8.119 1.00 95.88 71 ALA A O 1
ATOM 591 N N . TYR A 1 72 ? -3.733 3.241 -7.200 1.00 94.50 72 TYR A N 1
ATOM 592 C CA . TYR A 1 72 ? -3.302 4.207 -8.205 1.00 94.50 72 TYR A CA 1
ATOM 593 C C . TYR A 1 72 ? -1.778 4.351 -8.212 1.00 94.50 72 TYR A C 1
ATOM 595 O O . TYR A 1 72 ? -1.175 4.249 -9.275 1.00 94.50 72 TYR A O 1
ATOM 603 N N . SER A 1 73 ? -1.147 4.494 -7.041 1.00 94.00 73 SER A N 1
ATOM 604 C CA . SER A 1 73 ? 0.315 4.542 -6.922 1.00 94.00 73 SER A CA 1
ATOM 605 C C . SER A 1 73 ? 0.989 3.299 -7.508 1.00 94.00 73 SER A C 1
ATOM 607 O O . SER A 1 73 ? 1.980 3.433 -8.210 1.00 94.00 73 SER A O 1
ATOM 609 N N . ILE A 1 74 ? 0.448 2.096 -7.289 1.00 94.25 74 ILE A N 1
ATOM 610 C CA . ILE A 1 74 ? 1.006 0.864 -7.874 1.00 94.25 74 ILE A CA 1
ATOM 611 C C . ILE A 1 74 ? 0.822 0.849 -9.392 1.00 94.25 74 ILE A C 1
ATOM 613 O O . ILE A 1 74 ? 1.795 0.742 -10.135 1.00 94.25 74 ILE A O 1
ATOM 617 N N . ILE A 1 75 ? -0.426 0.932 -9.859 1.00 93.62 75 ILE A N 1
ATOM 618 C CA . ILE A 1 75 ? -0.761 0.722 -11.271 1.00 93.62 75 ILE A CA 1
ATOM 619 C C . ILE A 1 75 ? -0.102 1.795 -12.130 1.00 93.62 75 ILE A C 1
ATOM 621 O O . ILE A 1 75 ? 0.530 1.463 -13.132 1.00 93.62 75 ILE A O 1
ATOM 625 N N . PHE A 1 76 ? -0.215 3.062 -11.732 1.00 91.38 76 PHE A N 1
ATOM 626 C CA . PHE A 1 76 ? 0.344 4.172 -12.490 1.00 91.38 76 PHE A CA 1
ATOM 627 C C . PHE A 1 76 ? 1.871 4.112 -12.511 1.00 91.38 76 PHE A C 1
ATOM 629 O O . PHE A 1 76 ? 2.464 4.114 -13.587 1.00 91.38 76 PHE A O 1
ATOM 636 N N . SER A 1 77 ? 2.518 4.000 -11.347 1.00 90.12 77 SER A N 1
ATOM 637 C CA . SER A 1 77 ? 3.979 4.061 -11.285 1.00 90.12 77 SER A CA 1
ATOM 638 C C . SER A 1 77 ? 4.641 2.838 -11.917 1.00 90.12 77 SER A C 1
ATOM 640 O O . SER A 1 77 ? 5.604 3.003 -12.654 1.00 90.12 77 SER A O 1
ATOM 642 N N . ILE A 1 78 ? 4.127 1.621 -11.720 1.00 89.00 78 ILE A N 1
ATOM 643 C CA . ILE A 1 78 ? 4.733 0.434 -12.349 1.00 89.00 78 ILE A CA 1
ATOM 644 C C . ILE A 1 78 ? 4.561 0.465 -13.870 1.00 89.00 78 ILE A C 1
ATOM 646 O O . ILE A 1 78 ? 5.512 0.163 -14.591 1.00 89.00 78 ILE A O 1
ATOM 650 N N . SER A 1 79 ? 3.390 0.880 -14.363 1.00 87.88 79 SER A N 1
ATOM 651 C CA . SER A 1 79 ? 3.160 0.989 -15.809 1.00 87.88 79 SER A CA 1
ATOM 652 C C . SER A 1 79 ? 4.069 2.042 -16.445 1.00 87.88 79 SER A C 1
ATOM 654 O O . SER A 1 79 ? 4.593 1.816 -17.530 1.00 87.88 79 SER A O 1
ATOM 656 N N . LEU A 1 80 ? 4.283 3.174 -15.765 1.00 86.62 80 LEU A N 1
ATOM 657 C CA . LEU A 1 80 ? 5.084 4.281 -16.288 1.00 86.62 80 LEU A CA 1
ATOM 658 C C . LEU A 1 80 ? 6.591 3.997 -16.225 1.00 86.62 80 LEU A C 1
ATOM 660 O O . LEU A 1 80 ? 7.316 4.366 -17.143 1.00 86.62 80 LEU A O 1
ATOM 664 N N . PHE A 1 81 ? 7.062 3.343 -15.161 1.00 87.12 81 PHE A N 1
ATOM 665 C CA . PHE A 1 81 ? 8.493 3.227 -14.875 1.00 87.12 81 PHE A CA 1
ATOM 666 C C . PHE A 1 81 ? 9.113 1.868 -15.208 1.00 87.12 81 PHE A C 1
ATOM 668 O O . PHE A 1 81 ? 10.293 1.817 -15.532 1.00 87.12 81 PHE A O 1
ATOM 675 N N . TYR A 1 82 ? 8.352 0.774 -15.132 1.00 81.50 82 TYR A N 1
ATOM 676 C CA . TYR A 1 82 ? 8.908 -0.581 -15.255 1.00 81.50 82 TYR A CA 1
ATOM 677 C C . TYR A 1 82 ? 8.486 -1.298 -16.538 1.00 81.50 82 TYR A C 1
ATOM 679 O O . TYR A 1 82 ? 9.015 -2.366 -16.828 1.00 81.50 82 TYR A O 1
ATOM 687 N N . ASN A 1 83 ? 7.531 -0.748 -17.301 1.00 78.69 83 ASN A N 1
ATOM 688 C CA . ASN A 1 83 ? 6.967 -1.362 -18.514 1.00 78.69 83 ASN A CA 1
ATOM 689 C C . ASN A 1 83 ? 6.593 -2.857 -18.325 1.00 78.69 83 ASN A C 1
ATOM 691 O O . ASN A 1 83 ? 6.614 -3.666 -19.252 1.00 78.69 83 ASN A O 1
ATOM 695 N N . MET A 1 84 ? 6.281 -3.236 -17.079 1.00 74.31 84 MET A N 1
ATOM 696 C CA . MET A 1 84 ? 6.080 -4.608 -16.612 1.00 74.31 84 MET A CA 1
ATOM 697 C C . MET A 1 84 ? 4.608 -5.003 -16.749 1.00 74.31 84 MET A C 1
ATOM 699 O O . MET A 1 84 ? 3.937 -5.256 -15.753 1.00 74.31 84 MET A O 1
ATOM 703 N N . GLY A 1 85 ? 4.086 -5.037 -17.978 1.00 75.31 85 GLY A N 1
ATOM 704 C CA . GLY A 1 85 ? 2.712 -5.473 -18.255 1.00 75.31 85 GLY A CA 1
ATOM 705 C C . GLY A 1 85 ? 1.661 -4.880 -17.301 1.00 75.31 85 GLY A C 1
ATOM 706 O O . GLY A 1 85 ? 1.803 -3.776 -16.781 1.00 75.31 85 GLY A O 1
ATOM 707 N N . THR A 1 86 ? 0.574 -5.614 -17.054 1.00 79.38 86 THR A N 1
ATOM 708 C CA . THR A 1 86 ? -0.496 -5.130 -16.171 1.00 79.38 86 THR A CA 1
ATOM 709 C C . THR A 1 86 ? -0.350 -5.691 -14.758 1.00 79.38 86 THR A C 1
ATOM 711 O O . THR A 1 86 ? -0.556 -6.883 -14.533 1.00 79.38 86 THR A O 1
ATOM 714 N N . VAL A 1 87 ? -0.129 -4.825 -13.771 1.00 90.00 87 VAL A N 1
ATOM 715 C CA . VAL A 1 87 ? -0.164 -5.184 -12.336 1.00 90.00 87 VAL A CA 1
ATOM 716 C C . VAL A 1 87 ? -1.560 -5.080 -11.710 1.00 90.00 87 VAL A C 1
ATOM 718 O O . VAL A 1 87 ? -1.718 -5.140 -10.490 1.00 90.00 87 VAL A O 1
ATOM 721 N N . ILE A 1 88 ? -2.598 -4.952 -12.540 1.00 92.00 88 ILE A N 1
ATOM 722 C CA . ILE A 1 88 ? -3.992 -4.797 -12.104 1.00 92.00 88 ILE A CA 1
ATOM 723 C C . ILE A 1 88 ? -4.449 -6.024 -11.307 1.00 92.00 88 ILE A C 1
ATOM 725 O O . ILE A 1 88 ? -4.981 -5.870 -10.211 1.00 92.00 88 ILE A O 1
ATOM 729 N N . ILE A 1 89 ? -4.204 -7.236 -11.823 1.00 92.88 89 ILE A N 1
ATOM 730 C CA . ILE A 1 89 ? -4.618 -8.488 -11.169 1.00 92.88 89 ILE A CA 1
ATOM 731 C C . ILE 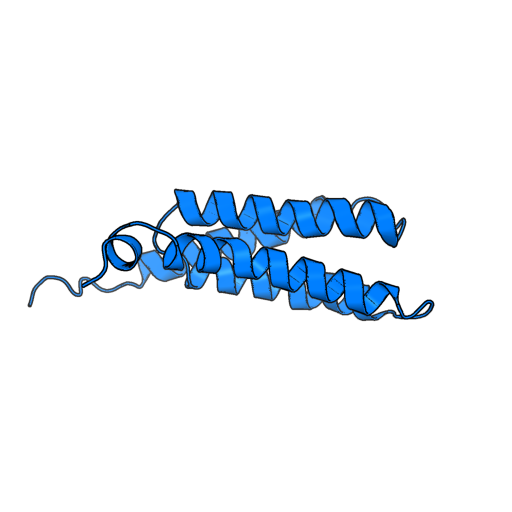A 1 89 ? -3.994 -8.612 -9.765 1.00 92.88 89 ILE A C 1
ATOM 733 O O . ILE A 1 89 ? -4.756 -8.752 -8.805 1.00 92.88 89 ILE A O 1
ATOM 737 N N . PRO A 1 90 ? -2.661 -8.482 -9.588 1.00 94.12 90 PRO A N 1
ATOM 738 C CA . PRO A 1 90 ? -2.069 -8.448 -8.253 1.00 94.12 90 PRO A CA 1
ATOM 739 C C . PRO A 1 90 ? -2.657 -7.345 -7.361 1.00 94.12 90 PRO A C 1
ATOM 741 O O . PRO A 1 90 ? -2.994 -7.596 -6.207 1.00 94.12 90 PRO A O 1
ATOM 744 N N . THR A 1 91 ? -2.881 -6.145 -7.902 1.00 96.00 91 THR A N 1
ATOM 745 C CA . THR A 1 91 ? -3.449 -5.022 -7.135 1.00 96.00 91 THR A CA 1
ATOM 746 C C . THR A 1 91 ? -4.856 -5.322 -6.603 1.00 96.00 91 THR A C 1
ATOM 748 O O . THR A 1 91 ? -5.174 -4.967 -5.466 1.00 96.00 91 THR A O 1
ATOM 751 N N . ILE A 1 92 ? -5.693 -6.026 -7.374 1.00 96.06 92 ILE A N 1
ATOM 752 C CA . ILE A 1 92 ? -7.019 -6.483 -6.924 1.00 96.06 92 ILE A CA 1
ATOM 753 C C . ILE A 1 92 ? -6.886 -7.454 -5.743 1.00 96.06 92 ILE A C 1
ATOM 755 O O . ILE A 1 92 ? -7.639 -7.347 -4.772 1.00 96.06 92 ILE A O 1
ATOM 759 N N . ILE A 1 93 ? -5.910 -8.364 -5.786 1.00 97.06 93 ILE A N 1
ATOM 760 C CA . ILE A 1 93 ? -5.632 -9.296 -4.684 1.00 97.06 93 ILE A CA 1
ATOM 761 C C . ILE A 1 93 ? -5.226 -8.517 -3.425 1.00 97.06 93 ILE A C 1
ATOM 763 O O . ILE A 1 93 ? -5.741 -8.797 -2.341 1.00 97.06 93 ILE A O 1
ATOM 767 N N . TYR A 1 94 ? -4.380 -7.490 -3.548 1.00 97.25 94 TYR A N 1
ATOM 768 C CA . TYR A 1 94 ? -3.976 -6.657 -2.406 1.00 97.25 94 TYR A CA 1
ATOM 769 C C . TYR A 1 94 ? -5.174 -5.923 -1.796 1.00 97.25 94 TYR A C 1
ATOM 771 O O . TYR A 1 94 ? -5.351 -5.917 -0.576 1.00 97.25 94 TYR A O 1
ATOM 779 N N . ALA A 1 95 ? -6.047 -5.362 -2.636 1.00 97.06 95 ALA A N 1
ATOM 780 C CA . ALA A 1 95 ? -7.281 -4.723 -2.188 1.00 97.06 95 ALA A CA 1
ATOM 781 C C . ALA A 1 95 ? -8.180 -5.702 -1.415 1.00 97.06 95 ALA A C 1
ATOM 783 O O . ALA A 1 95 ? -8.670 -5.367 -0.333 1.00 97.06 95 ALA A O 1
ATOM 784 N N . ALA A 1 96 ? -8.344 -6.931 -1.911 1.00 97.56 96 ALA A N 1
ATOM 785 C CA . ALA A 1 96 ? -9.101 -7.970 -1.218 1.00 97.56 96 ALA A CA 1
ATOM 786 C C . ALA A 1 96 ? -8.495 -8.304 0.157 1.00 97.56 96 ALA A C 1
ATOM 788 O O . ALA A 1 96 ? -9.230 -8.356 1.146 1.00 97.56 96 ALA A O 1
ATOM 789 N N . LEU A 1 97 ? -7.168 -8.446 0.249 1.00 97.69 97 LEU A N 1
ATOM 790 C CA . LEU A 1 97 ? -6.462 -8.692 1.513 1.00 97.69 97 LEU A CA 1
ATOM 791 C C . LEU A 1 97 ? -6.696 -7.573 2.533 1.00 97.69 97 LEU A C 1
ATOM 793 O O . LEU A 1 97 ? -7.025 -7.849 3.688 1.00 97.69 97 LEU A O 1
ATOM 797 N N . GLY A 1 98 ? -6.598 -6.310 2.117 1.00 96.56 98 GLY A N 1
ATOM 798 C CA . GLY A 1 98 ? -6.868 -5.192 3.019 1.00 96.56 98 GLY A CA 1
ATOM 799 C C . GLY A 1 98 ? -8.340 -5.111 3.451 1.00 96.56 98 GLY A C 1
ATOM 800 O O . GLY A 1 98 ? -8.626 -4.774 4.602 1.00 96.56 98 GLY A O 1
ATOM 801 N N . ILE A 1 99 ? -9.293 -5.464 2.576 1.00 96.56 99 ILE A N 1
ATOM 802 C CA . ILE A 1 99 ? -10.724 -5.514 2.934 1.00 96.56 99 ILE A CA 1
ATOM 803 C C . ILE A 1 99 ? -10.972 -6.623 3.956 1.00 96.56 99 ILE A C 1
ATOM 805 O O . ILE A 1 99 ? -11.707 -6.410 4.925 1.00 96.56 99 ILE A O 1
ATOM 809 N N . LEU A 1 100 ? -10.359 -7.793 3.766 1.00 96.81 100 LEU A N 1
ATOM 810 C CA . LEU A 1 100 ? -10.426 -8.890 4.725 1.00 96.81 100 LEU A CA 1
ATOM 811 C C . LEU A 1 100 ? -9.844 -8.461 6.072 1.00 96.81 100 LEU A C 1
ATOM 813 O O . LEU A 1 100 ? -10.533 -8.588 7.081 1.00 96.81 100 LEU A O 1
ATOM 817 N N . ALA A 1 101 ? -8.651 -7.864 6.094 1.00 95.88 101 ALA A N 1
ATOM 818 C CA . ALA A 1 101 ? -8.023 -7.364 7.318 1.00 95.88 101 ALA A CA 1
ATOM 819 C C . ALA A 1 101 ? -8.921 -6.365 8.072 1.00 95.88 101 ALA A C 1
ATOM 821 O O . ALA A 1 101 ? -9.102 -6.474 9.287 1.00 95.88 101 ALA A O 1
ATOM 822 N N . PHE A 1 102 ? -9.569 -5.446 7.350 1.00 95.19 102 PHE A N 1
ATOM 823 C CA . PHE A 1 102 ? -10.539 -4.515 7.929 1.00 95.19 102 PHE A CA 1
ATOM 824 C C . PHE A 1 102 ? -11.765 -5.224 8.524 1.00 95.19 102 PHE A C 1
ATOM 826 O O . PHE A 1 102 ? -12.240 -4.862 9.605 1.00 95.19 102 PHE A O 1
ATOM 833 N N . ARG A 1 103 ? -12.299 -6.242 7.839 1.00 93.81 103 ARG A N 1
ATOM 834 C CA . ARG A 1 103 ? -13.424 -7.039 8.352 1.00 93.81 103 ARG A CA 1
ATOM 835 C C . ARG A 1 103 ? -13.029 -7.819 9.601 1.00 93.81 103 ARG A C 1
ATOM 837 O O . ARG A 1 103 ? -13.768 -7.764 10.578 1.00 93.81 103 ARG A O 1
ATOM 844 N N . PHE A 1 104 ? -11.862 -8.460 9.598 1.00 93.25 104 PHE A N 1
ATOM 845 C CA . PHE A 1 104 ? -11.315 -9.167 10.757 1.00 93.25 104 PHE A CA 1
ATOM 846 C C . PHE A 1 104 ? -11.172 -8.233 11.962 1.00 93.25 104 PHE A C 1
ATOM 848 O O . PHE A 1 104 ? -11.740 -8.507 13.017 1.00 93.25 104 PHE A O 1
ATOM 855 N N . LYS A 1 105 ? -10.528 -7.072 11.793 1.00 9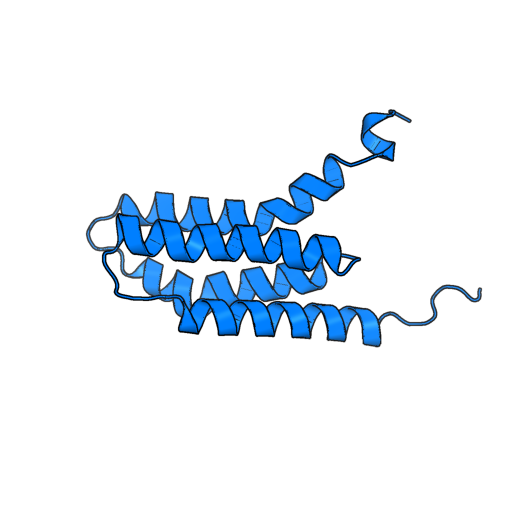1.50 105 LYS A N 1
ATOM 856 C CA . LYS A 1 105 ? -10.413 -6.049 12.847 1.00 91.50 105 LYS A CA 1
ATOM 857 C C . LYS A 1 105 ? -11.767 -5.700 13.471 1.00 91.50 105 LYS A C 1
ATOM 859 O O . LYS A 1 105 ? -11.875 -5.587 14.688 1.00 91.50 105 LYS A O 1
ATOM 864 N N . ASN A 1 106 ? -12.789 -5.484 12.645 1.00 86.75 106 ASN A N 1
ATOM 865 C CA . ASN A 1 106 ? -14.101 -5.055 13.129 1.00 86.75 106 ASN A CA 1
ATOM 866 C C . ASN A 1 106 ? -14.923 -6.191 13.736 1.00 86.75 106 ASN A C 1
ATOM 868 O O . ASN A 1 106 ? -15.710 -5.929 14.637 1.00 86.75 106 ASN A O 1
ATOM 872 N N . HIS A 1 107 ? -14.736 -7.425 13.273 1.00 84.50 107 HIS A N 1
ATOM 873 C CA . HIS A 1 107 ? -15.381 -8.598 13.856 1.00 84.50 107 HIS A CA 1
ATOM 874 C C . HIS A 1 107 ? -14.827 -8.913 15.253 1.00 84.50 107 HIS A C 1
ATOM 876 O O . HIS A 1 107 ? -15.586 -9.250 16.153 1.00 84.50 107 HIS A O 1
ATOM 882 N N . PHE A 1 108 ? -13.516 -8.736 15.449 1.00 74.69 108 PHE A N 1
ATOM 883 C CA . PHE A 1 108 ? -12.829 -9.006 16.715 1.00 74.69 108 PHE A CA 1
ATOM 884 C C . PHE A 1 108 ? -12.687 -7.789 17.635 1.00 74.69 108 PHE A C 1
ATOM 886 O O . PHE A 1 108 ? -12.121 -7.923 18.717 1.00 74.69 108 PHE A O 1
ATOM 893 N N . LYS A 1 109 ? -13.197 -6.606 17.256 1.00 68.38 109 LYS A N 1
ATOM 894 C CA . LYS A 1 109 ? -13.350 -5.477 18.186 1.00 68.38 109 LYS A CA 1
ATOM 895 C C . LYS A 1 109 ? -14.390 -5.930 19.221 1.00 68.38 109 LYS A C 1
ATOM 897 O O . LYS A 1 109 ? -15.571 -5.974 18.877 1.00 68.38 109 LYS A O 1
ATOM 902 N N . PRO A 1 110 ? -14.002 -6.296 20.458 1.00 52.41 110 PRO A N 1
ATOM 903 C CA . PRO A 1 110 ? -14.975 -6.733 21.446 1.00 52.41 110 PRO A CA 1
ATOM 904 C C . PRO A 1 110 ? -15.943 -5.576 21.696 1.00 52.41 110 PRO A C 1
ATOM 906 O O . PRO A 1 110 ? -15.591 -4.414 21.458 1.00 52.41 110 PRO A O 1
ATOM 909 N N . LEU A 1 111 ? -17.129 -5.887 22.215 1.00 56.16 111 LEU A N 1
ATOM 910 C CA . LEU A 1 111 ? -18.093 -4.961 22.818 1.00 56.16 111 LEU A CA 1
ATOM 911 C C . LEU A 1 111 ? -17.454 -4.162 23.981 1.00 56.16 111 LEU A C 1
ATOM 913 O O . LEU A 1 111 ? -17.873 -4.238 25.125 1.00 56.16 111 LEU A O 1
ATOM 917 N N . ARG A 1 112 ? -16.418 -3.361 23.718 1.00 50.41 112 ARG A N 1
ATOM 918 C CA . ARG A 1 112 ? -15.673 -2.544 24.689 1.00 50.41 112 ARG A CA 1
ATOM 919 C C . ARG A 1 112 ? -16.418 -1.240 25.007 1.00 50.41 112 ARG A C 1
ATOM 921 O O . ARG A 1 112 ? -15.798 -0.201 25.201 1.00 50.41 112 ARG A O 1
ATOM 928 N N . LYS A 1 113 ? -17.751 -1.274 24.958 1.00 49.97 113 LYS A N 1
ATOM 929 C CA . LYS A 1 113 ? -18.647 -0.132 25.192 1.00 49.97 113 LYS A CA 1
ATOM 930 C C . LYS A 1 113 ? -19.822 -0.486 26.119 1.00 49.97 113 LYS A C 1
ATOM 932 O O . LYS A 1 113 ? -20.889 0.097 25.983 1.00 49.97 113 LYS A O 1
ATOM 937 N N . SER A 1 114 ? -19.643 -1.424 27.049 1.00 44.16 114 SER A N 1
ATOM 938 C CA . SER A 1 114 ? -20.642 -1.699 28.097 1.00 44.16 114 SER A CA 1
ATOM 939 C C . SER A 1 114 ? -20.042 -1.841 29.503 1.00 44.16 114 SER A C 1
ATOM 941 O O . SER A 1 114 ? -20.495 -2.685 30.274 1.00 44.16 114 SER A O 1
ATOM 943 N N . ILE A 1 115 ? -19.011 -1.054 29.825 1.00 40.88 115 ILE A N 1
ATOM 944 C CA . ILE A 1 115 ? -18.566 -0.821 31.209 1.00 40.88 115 ILE A CA 1
ATOM 945 C C . ILE A 1 115 ? -18.389 0.682 31.380 1.00 40.88 115 ILE A C 1
ATOM 947 O O . ILE A 1 115 ? -17.748 1.276 30.480 1.00 40.88 115 ILE A O 1
#

pLDDT: mean 84.12, std 15.68, range [40.88, 97.69]